Protein AF-A0A520ERU7-F1 (afdb_monomer_lite)

Structure (mmCIF, N/CA/C/O backbone):
data_AF-A0A520ERU7-F1
#
_entry.id   AF-A0A520ERU7-F1
#
loop_
_atom_site.group_PDB
_atom_site.id
_atom_site.type_symbol
_atom_site.label_atom_id
_atom_site.label_alt_id
_atom_site.label_comp_id
_atom_site.label_asym_id
_atom_site.label_entity_id
_atom_site.labe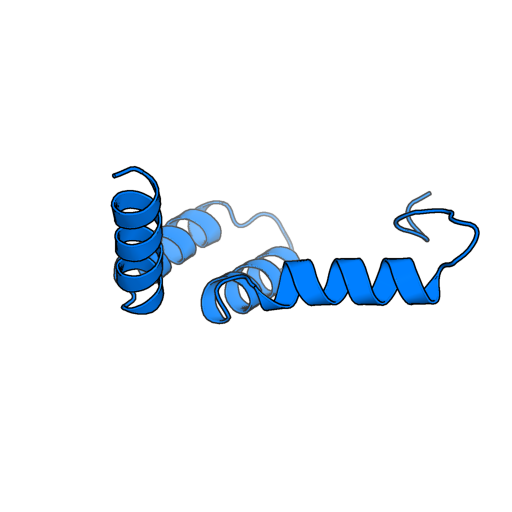l_seq_id
_atom_site.pdbx_PDB_ins_code
_atom_site.Cartn_x
_atom_site.Cartn_y
_atom_site.Cartn_z
_atom_site.occupancy
_atom_site.B_iso_or_equiv
_atom_site.auth_seq_id
_atom_site.auth_comp_id
_atom_site.auth_asym_id
_atom_site.auth_atom_id
_atom_site.pdbx_PDB_model_num
ATOM 1 N N . CYS A 1 1 ? 7.217 -20.439 -10.298 1.00 53.34 1 CYS A N 1
ATOM 2 C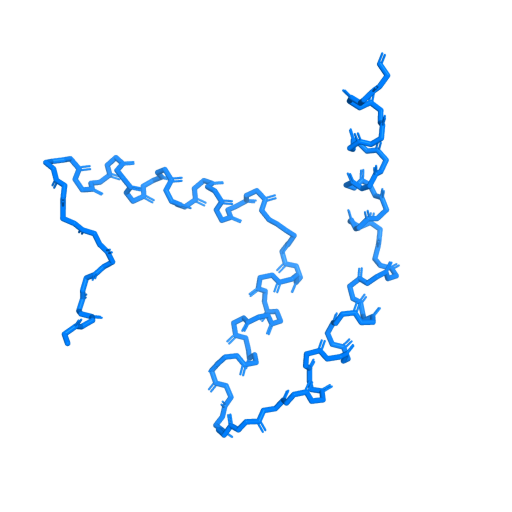 CA . CY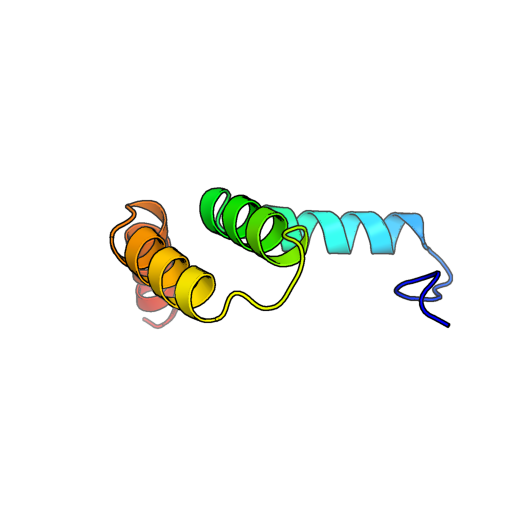S A 1 1 ? 8.128 -19.345 -10.699 1.00 53.34 1 CYS A CA 1
ATOM 3 C C . CYS A 1 1 ? 7.460 -18.028 -10.309 1.00 53.34 1 CYS A C 1
ATOM 5 O O . CYS A 1 1 ? 6.380 -17.754 -10.800 1.00 53.34 1 CYS A O 1
ATOM 7 N N . GLY A 1 2 ? 8.045 -17.287 -9.363 1.00 80.00 2 GLY A N 1
ATOM 8 C CA . GLY A 1 2 ? 7.514 -16.027 -8.809 1.00 80.00 2 GLY A CA 1
ATOM 9 C C . GLY A 1 2 ? 8.646 -15.053 -8.481 1.00 80.00 2 GLY A C 1
ATOM 10 O O . GLY A 1 2 ? 8.604 -14.353 -7.480 1.00 80.00 2 GLY A O 1
ATOM 11 N N . LEU A 1 3 ? 9.715 -15.105 -9.283 1.00 91.62 3 LEU A N 1
ATOM 12 C CA . LEU A 1 3 ? 10.924 -14.304 -9.081 1.00 91.62 3 LEU A CA 1
ATOM 13 C C . LEU A 1 3 ? 10.725 -12.850 -9.518 1.00 91.62 3 LEU A C 1
ATOM 15 O O . LEU A 1 3 ? 11.370 -11.956 -8.983 1.00 91.62 3 LEU A O 1
ATOM 19 N N . VAL A 1 4 ? 9.838 -12.625 -10.488 1.00 92.75 4 VAL A N 1
ATOM 20 C CA . VAL A 1 4 ? 9.503 -11.306 -11.023 1.00 92.75 4 VAL A CA 1
ATOM 21 C C . VAL A 1 4 ? 7.989 -11.142 -11.075 1.00 92.75 4 VAL A C 1
ATOM 23 O O . VAL A 1 4 ? 7.264 -12.112 -11.296 1.00 92.75 4 VAL A O 1
ATOM 26 N N . LEU A 1 5 ? 7.532 -9.912 -10.840 1.00 91.81 5 LEU A N 1
ATOM 27 C CA . LEU A 1 5 ? 6.119 -9.532 -10.896 1.00 91.81 5 LEU A CA 1
ATOM 28 C C . LEU A 1 5 ? 5.623 -9.360 -12.337 1.00 91.81 5 LEU A C 1
ATOM 30 O O . LEU A 1 5 ? 4.485 -9.720 -12.618 1.00 91.81 5 LEU A O 1
ATOM 34 N N . ASP A 1 6 ? 6.456 -8.803 -13.221 1.00 94.00 6 ASP A N 1
ATOM 35 C CA . ASP A 1 6 ? 6.103 -8.486 -14.610 1.00 94.00 6 ASP A CA 1
ATOM 36 C C . ASP A 1 6 ? 7.364 -8.398 -15.495 1.00 94.00 6 ASP A C 1
ATOM 38 O O . ASP A 1 6 ? 8.458 -8.143 -14.978 1.00 94.00 6 ASP A O 1
ATOM 42 N N . VAL A 1 7 ? 7.220 -8.604 -16.809 1.00 95.69 7 VAL A N 1
ATOM 43 C CA . VAL A 1 7 ? 8.293 -8.478 -17.813 1.00 95.69 7 VAL A CA 1
ATOM 44 C C . VAL A 1 7 ? 7.879 -7.433 -18.842 1.00 95.69 7 VAL A C 1
ATOM 46 O O . VAL A 1 7 ? 6.919 -7.626 -19.581 1.00 95.69 7 VAL A O 1
ATOM 49 N N . VAL A 1 8 ? 8.617 -6.327 -18.887 1.00 97.38 8 VAL A N 1
ATOM 50 C CA . VAL A 1 8 ? 8.296 -5.142 -19.693 1.00 97.38 8 VAL A CA 1
ATOM 51 C C . VAL A 1 8 ? 9.562 -4.546 -20.306 1.00 97.38 8 VAL A C 1
ATOM 53 O O . VAL A 1 8 ? 10.650 -4.713 -19.752 1.00 97.38 8 VAL A O 1
ATOM 56 N N . ASP A 1 9 ? 9.411 -3.804 -21.404 1.00 98.06 9 ASP A N 1
ATOM 57 C CA . ASP A 1 9 ? 10.533 -3.162 -22.107 1.00 98.06 9 ASP A CA 1
ATOM 58 C C . ASP A 1 9 ? 11.184 -2.036 -21.281 1.00 98.06 9 ASP A C 1
ATOM 60 O O . ASP A 1 9 ? 12.401 -1.858 -21.311 1.00 98.06 9 ASP A O 1
ATOM 64 N N . GLU A 1 10 ? 10.387 -1.305 -20.489 1.00 98.00 10 GLU A N 1
ATOM 65 C CA . GLU A 1 10 ? 10.841 -0.193 -19.638 1.00 98.00 10 GLU A CA 1
ATOM 66 C C . GLU A 1 10 ? 10.643 -0.491 -18.133 1.00 98.00 10 GLU A C 1
ATOM 68 O O . GLU A 1 10 ? 9.740 0.056 -17.484 1.00 98.00 10 GLU A O 1
ATOM 73 N N . PRO A 1 11 ? 11.481 -1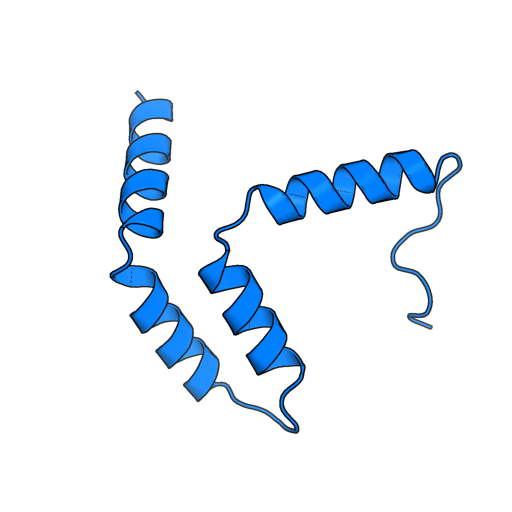.351 -17.523 1.00 96.88 11 PRO A N 1
ATOM 74 C CA . PRO A 1 11 ? 11.254 -1.861 -16.168 1.00 96.88 11 PRO A CA 1
ATOM 75 C C . PRO A 1 11 ? 11.304 -0.784 -15.079 1.00 96.88 11 PRO A C 1
ATOM 77 O O . PRO A 1 11 ? 10.559 -0.866 -14.102 1.00 96.88 11 PRO A O 1
ATOM 80 N N . LEU A 1 12 ? 12.134 0.253 -15.233 1.00 98.00 12 LEU A N 1
ATOM 81 C CA . LEU A 1 12 ? 12.228 1.331 -14.243 1.00 98.00 12 LEU A CA 1
ATOM 82 C C . LEU A 1 12 ? 10.963 2.202 -14.222 1.00 98.00 12 LEU A C 1
ATOM 84 O O . LEU A 1 12 ? 10.442 2.521 -13.153 1.00 98.00 12 LEU A O 1
ATOM 88 N N . THR A 1 13 ? 10.430 2.538 -15.398 1.00 98.12 13 THR A N 1
ATOM 89 C CA . THR A 1 13 ? 9.175 3.290 -15.538 1.00 98.12 13 THR A CA 1
ATOM 90 C C . THR A 1 13 ? 8.001 2.507 -14.947 1.00 98.12 13 THR A C 1
ATOM 92 O O . THR A 1 13 ? 7.173 3.065 -14.216 1.00 98.12 13 THR A O 1
ATOM 95 N N . ALA A 1 14 ? 7.956 1.193 -15.185 1.00 97.81 14 ALA A N 1
ATOM 96 C CA . ALA A 1 14 ? 6.959 0.314 -14.581 1.00 97.81 14 ALA A CA 1
ATOM 97 C C . ALA A 1 14 ? 7.103 0.230 -13.050 1.00 97.81 14 ALA A C 1
ATOM 99 O O . ALA A 1 14 ? 6.101 0.295 -12.331 1.00 97.81 14 ALA A O 1
ATOM 100 N N . ALA A 1 15 ? 8.335 0.160 -12.534 1.00 97.75 15 ALA A N 1
ATOM 101 C CA . ALA A 1 15 ? 8.605 0.145 -11.098 1.00 97.75 15 ALA A CA 1
ATOM 102 C C . ALA A 1 15 ? 8.142 1.438 -10.407 1.00 97.75 15 ALA A C 1
ATOM 104 O O . ALA A 1 15 ? 7.456 1.366 -9.385 1.00 97.75 15 ALA A O 1
ATOM 105 N N . HIS A 1 16 ? 8.431 2.614 -10.976 1.00 98.06 16 HIS A N 1
ATOM 106 C CA . HIS A 1 16 ? 7.925 3.887 -10.449 1.00 98.06 16 HIS A CA 1
ATOM 107 C C . HIS A 1 16 ? 6.396 3.957 -10.494 1.00 98.06 16 HIS A C 1
ATOM 109 O O . HIS A 1 16 ? 5.767 4.286 -9.492 1.00 98.06 16 HIS A O 1
ATOM 115 N N . SER A 1 17 ? 5.779 3.529 -11.598 1.00 97.56 17 SER A N 1
ATOM 116 C CA . SER A 1 17 ? 4.315 3.480 -11.719 1.00 97.56 17 SER A CA 1
ATOM 117 C C . SER A 1 17 ? 3.668 2.587 -10.650 1.00 97.56 17 SER A C 1
ATOM 119 O O . SER A 1 17 ? 2.589 2.886 -10.125 1.00 97.56 17 SER A O 1
ATOM 121 N N . LEU A 1 18 ? 4.314 1.472 -10.295 1.00 97.06 18 LEU A N 1
ATOM 122 C CA . LEU A 1 18 ? 3.893 0.617 -9.187 1.00 97.06 18 LEU A CA 1
ATOM 123 C C . LEU A 1 18 ? 4.089 1.308 -7.830 1.00 97.06 18 LEU A C 1
ATOM 125 O O . LEU A 1 18 ? 3.157 1.313 -7.021 1.00 97.06 18 LEU A O 1
ATOM 129 N N . ALA A 1 19 ? 5.253 1.910 -7.590 1.00 97.25 19 ALA A N 1
ATOM 130 C CA . ALA A 1 19 ? 5.542 2.636 -6.357 1.00 97.25 19 ALA A CA 1
ATOM 131 C C . ALA A 1 19 ? 4.530 3.768 -6.120 1.00 97.25 19 ALA A C 1
ATOM 133 O O . ALA A 1 19 ? 3.976 3.872 -5.027 1.00 97.25 19 ALA A O 1
ATOM 134 N N . ASP A 1 20 ? 4.183 4.525 -7.159 1.00 97.69 20 ASP A N 1
ATOM 135 C CA . ASP A 1 20 ? 3.193 5.599 -7.094 1.00 97.69 20 ASP A CA 1
ATOM 136 C C . ASP A 1 20 ? 1.795 5.075 -6.751 1.00 97.69 20 ASP A C 1
ATOM 138 O O . ASP A 1 20 ? 1.061 5.689 -5.972 1.00 97.69 20 ASP A O 1
ATOM 142 N N . ARG A 1 21 ? 1.401 3.915 -7.296 1.00 96.62 21 ARG A N 1
ATOM 143 C CA . ARG A 1 21 ? 0.130 3.262 -6.929 1.00 96.62 21 ARG A CA 1
ATOM 144 C C . ARG A 1 21 ? 0.100 2.864 -5.457 1.00 96.62 21 ARG A C 1
ATOM 146 O O . ARG A 1 21 ? -0.934 3.048 -4.808 1.00 96.62 21 ARG A O 1
ATOM 153 N N . ILE A 1 22 ? 1.212 2.340 -4.942 1.00 96.62 22 ILE A N 1
ATOM 154 C CA . ILE A 1 22 ? 1.358 1.953 -3.535 1.00 96.62 22 ILE A CA 1
ATOM 155 C C . ILE A 1 22 ? 1.338 3.199 -2.645 1.00 96.62 22 ILE A C 1
ATOM 157 O O . ILE A 1 22 ? 0.592 3.228 -1.672 1.00 96.62 22 ILE A O 1
ATOM 161 N N . ALA A 1 23 ? 2.075 4.253 -2.995 1.00 95.50 23 ALA A N 1
ATOM 162 C CA . ALA A 1 23 ? 2.179 5.481 -2.207 1.00 95.50 23 ALA A CA 1
ATOM 163 C C . ALA A 1 23 ? 0.837 6.219 -2.051 1.00 95.50 23 ALA A C 1
ATOM 165 O O . ALA A 1 23 ? 0.628 6.933 -1.072 1.00 95.50 23 ALA A O 1
ATOM 166 N N . ARG A 1 24 ? -0.111 6.010 -2.975 1.00 93.31 24 ARG A N 1
ATOM 167 C CA . ARG A 1 24 ? -1.485 6.527 -2.854 1.00 93.31 24 ARG A CA 1
ATOM 168 C C . ARG A 1 24 ? -2.334 5.804 -1.803 1.00 93.31 24 ARG A C 1
ATOM 170 O O . ARG A 1 24 ? -3.383 6.328 -1.419 1.00 93.31 24 ARG A O 1
ATOM 177 N N . GLN A 1 25 ? -1.938 4.621 -1.334 1.00 93.31 25 GLN A N 1
ATOM 178 C CA . GLN A 1 25 ? -2.689 3.856 -0.331 1.00 93.31 25 GLN A CA 1
ATOM 179 C C . GLN A 1 25 ? -2.519 4.428 1.083 1.00 93.31 25 GLN A C 1
ATOM 181 O O . GLN A 1 25 ? -1.639 5.247 1.340 1.00 93.31 25 GLN A O 1
ATOM 186 N N . ALA A 1 26 ? -3.395 4.026 2.006 1.00 93.69 26 ALA A N 1
ATOM 187 C CA . ALA A 1 26 ? -3.313 4.448 3.401 1.00 93.69 26 ALA A CA 1
ATOM 188 C C . ALA A 1 26 ? -2.032 3.879 4.046 1.00 93.69 26 ALA A C 1
ATOM 190 O O . ALA A 1 26 ? -1.860 2.655 4.050 1.00 93.69 26 ALA A O 1
ATOM 191 N N . PRO A 1 27 ? -1.137 4.709 4.622 1.00 94.06 27 PRO A N 1
ATOM 192 C CA . PRO A 1 27 ? 0.124 4.222 5.181 1.00 94.06 27 PRO A CA 1
ATOM 193 C C . PRO A 1 27 ? -0.055 3.161 6.272 1.00 94.06 27 PRO A C 1
ATOM 195 O O . PRO A 1 27 ? 0.726 2.213 6.337 1.00 94.06 27 PRO A O 1
ATOM 198 N N . LEU A 1 28 ? -1.083 3.297 7.119 1.00 94.88 28 LEU A N 1
ATOM 199 C CA . LEU A 1 28 ? -1.373 2.310 8.161 1.00 94.88 28 LEU A CA 1
ATOM 200 C C . LEU A 1 28 ? -1.836 0.979 7.559 1.00 94.88 28 LEU A C 1
ATOM 202 O O . LEU A 1 28 ? -1.336 -0.065 7.970 1.00 94.88 28 LEU A O 1
ATOM 206 N N . ALA A 1 29 ? -2.703 1.015 6.542 1.00 95.00 29 ALA A N 1
ATOM 207 C CA . ALA A 1 29 ? -3.159 -0.191 5.855 1.00 95.00 29 ALA A CA 1
ATOM 208 C C . ALA A 1 29 ? -1.979 -0.950 5.237 1.00 95.00 29 ALA A C 1
ATOM 210 O O . ALA A 1 29 ? -1.817 -2.138 5.487 1.00 95.00 29 ALA A O 1
ATOM 211 N N . LEU A 1 30 ? -1.079 -0.248 4.535 1.00 95.81 30 LEU A N 1
ATOM 212 C CA . LEU A 1 30 ? 0.123 -0.861 3.958 1.00 95.81 30 LEU A CA 1
ATOM 213 C C . LEU A 1 30 ? 1.014 -1.533 5.008 1.00 95.81 30 LEU A C 1
ATOM 215 O O . LEU A 1 30 ? 1.576 -2.593 4.740 1.00 95.81 30 LEU A O 1
ATOM 219 N N . LYS A 1 31 ? 1.184 -0.905 6.176 1.00 96.00 31 LYS A N 1
ATOM 220 C CA . LYS A 1 31 ? 1.998 -1.454 7.268 1.00 96.00 31 LYS A CA 1
ATOM 221 C C . LYS A 1 31 ? 1.354 -2.702 7.866 1.00 96.00 31 LYS A C 1
ATOM 223 O O . LYS A 1 31 ? 2.062 -3.680 8.086 1.00 96.00 31 LYS A O 1
ATOM 228 N N . LEU A 1 32 ? 0.044 -2.672 8.112 1.00 96.06 32 LEU A N 1
ATOM 229 C CA . LEU A 1 32 ? -0.691 -3.809 8.667 1.00 96.06 32 LEU A CA 1
ATOM 230 C C . LEU A 1 32 ? -0.687 -4.992 7.699 1.00 96.06 32 LEU A C 1
ATOM 232 O O . LEU A 1 32 ? -0.264 -6.072 8.091 1.00 96.06 32 LEU A O 1
ATOM 236 N N . THR A 1 33 ? -1.028 -4.771 6.426 1.00 94.94 33 THR A N 1
ATOM 237 C CA . THR A 1 33 ? -1.006 -5.824 5.401 1.00 94.94 33 THR A CA 1
ATOM 238 C C . THR A 1 33 ? 0.372 -6.468 5.284 1.00 94.94 33 THR A C 1
ATOM 240 O O . THR A 1 33 ? 0.472 -7.687 5.290 1.00 94.94 33 THR A O 1
ATOM 243 N N . LYS A 1 34 ? 1.452 -5.672 5.239 1.00 95.06 34 LYS A N 1
ATOM 244 C CA . LYS A 1 34 ? 2.816 -6.224 5.190 1.00 95.06 34 LYS A CA 1
ATOM 245 C C . LYS A 1 34 ? 3.150 -7.052 6.431 1.00 95.06 34 LYS A C 1
ATOM 247 O O . LYS A 1 34 ? 3.706 -8.129 6.292 1.00 95.06 34 LYS A O 1
ATOM 252 N N . ARG A 1 35 ? 2.792 -6.575 7.629 1.00 96.06 35 ARG A N 1
ATOM 253 C CA . ARG A 1 35 ? 3.054 -7.307 8.879 1.00 96.06 35 ARG A CA 1
ATOM 254 C C . ARG A 1 35 ? 2.273 -8.613 8.981 1.00 96.06 35 ARG A C 1
ATOM 256 O O . ARG A 1 35 ? 2.826 -9.582 9.478 1.00 96.06 35 ARG A O 1
ATOM 263 N N . ILE A 1 36 ? 1.013 -8.626 8.551 1.00 95.06 36 ILE A N 1
ATOM 264 C CA . ILE A 1 36 ? 0.172 -9.829 8.592 1.00 95.06 36 ILE A CA 1
ATOM 265 C C . ILE A 1 36 ? 0.668 -10.858 7.573 1.00 95.06 36 ILE A C 1
ATOM 267 O O . ILE A 1 36 ? 0.765 -12.031 7.910 1.00 95.06 36 ILE A O 1
ATOM 271 N N . LEU A 1 37 ? 1.039 -10.422 6.363 1.00 93.00 37 LEU A N 1
ATOM 272 C CA . LEU A 1 37 ? 1.577 -11.313 5.329 1.00 93.00 37 LEU A CA 1
ATOM 273 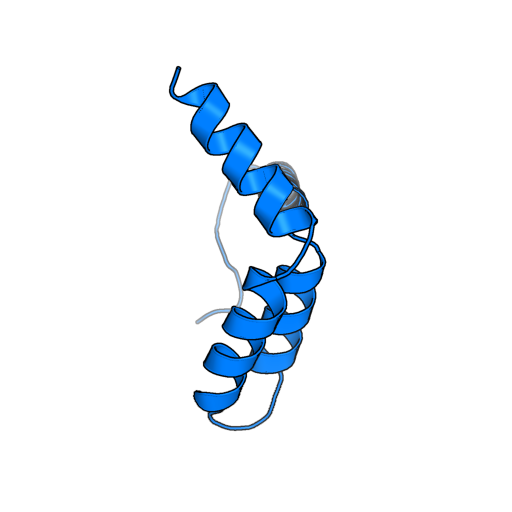C C . LEU A 1 37 ? 2.951 -11.902 5.688 1.00 93.00 37 LEU A C 1
ATOM 275 O O . LEU A 1 37 ? 3.211 -13.049 5.343 1.00 93.00 37 LEU A O 1
ATOM 279 N N . ASP A 1 38 ? 3.814 -11.142 6.369 1.00 94.94 38 ASP A N 1
ATOM 280 C CA . ASP A 1 38 ? 5.118 -11.634 6.846 1.00 94.94 38 ASP A CA 1
ATOM 281 C C . ASP A 1 38 ? 5.000 -12.559 8.071 1.00 94.94 38 ASP A C 1
ATOM 283 O O . ASP A 1 38 ? 5.972 -13.226 8.439 1.00 94.94 38 ASP A O 1
ATOM 287 N N . ALA A 1 39 ? 3.846 -12.587 8.745 1.00 94.00 39 ALA A N 1
ATOM 288 C CA . ALA A 1 39 ? 3.669 -13.391 9.944 1.00 94.00 39 ALA A CA 1
ATOM 289 C C . ALA A 1 39 ? 3.562 -14.893 9.597 1.00 94.00 39 ALA A C 1
ATOM 291 O O . ALA A 1 39 ? 2.919 -15.271 8.615 1.00 94.00 39 ALA A O 1
ATOM 292 N N . PRO A 1 40 ? 4.209 -15.778 10.379 1.00 94.00 40 PRO A N 1
ATOM 293 C CA . PRO A 1 40 ? 4.250 -17.200 10.073 1.00 94.00 40 PRO A CA 1
ATOM 294 C C . PRO A 1 40 ? 2.915 -17.893 10.367 1.00 94.00 40 PRO A C 1
ATOM 296 O O . PRO A 1 40 ? 2.466 -17.955 11.511 1.00 94.00 40 PRO A O 1
ATOM 299 N N . GLY A 1 41 ? 2.359 -18.542 9.347 1.00 92.00 41 GLY A N 1
ATOM 300 C CA . GLY A 1 41 ? 1.109 -19.291 9.446 1.00 92.00 41 GLY A CA 1
ATOM 301 C C . GLY A 1 41 ? -0.081 -18.505 8.903 1.00 92.00 41 GLY A C 1
ATOM 302 O O . GLY A 1 41 ? 0.073 -17.526 8.183 1.00 92.00 41 GLY A O 1
ATOM 303 N N . SER A 1 42 ? -1.289 -18.985 9.194 1.00 89.69 42 SER A N 1
ATOM 304 C CA . SER A 1 42 ? -2.524 -18.311 8.788 1.00 89.69 42 SER A CA 1
ATOM 305 C C . SER A 1 42 ? -3.069 -17.489 9.951 1.00 89.69 42 SER A C 1
ATOM 307 O O . SER A 1 42 ? -3.208 -18.003 11.065 1.00 89.69 42 SER A O 1
ATOM 309 N N . HIS A 1 43 ? -3.414 -16.228 9.686 1.00 91.50 43 HIS A N 1
ATOM 310 C CA . HIS A 1 43 ? -3.933 -15.300 10.693 1.00 91.50 43 HIS A CA 1
ATOM 311 C C . HIS A 1 43 ? -5.238 -14.602 10.254 1.00 91.50 43 HIS A C 1
ATOM 313 O O . HIS A 1 43 ? -5.272 -13.374 10.239 1.00 91.50 43 HIS A O 1
ATOM 319 N N . PRO A 1 44 ? -6.339 -15.324 9.942 1.00 90.50 44 PRO A N 1
ATOM 320 C CA . PRO A 1 44 ? -7.573 -14.685 9.460 1.00 90.50 44 PRO A CA 1
ATOM 321 C C . PRO A 1 44 ? -8.155 -13.675 10.459 1.00 90.50 44 PRO A C 1
ATOM 323 O O . PRO A 1 44 ? -8.631 -12.612 10.084 1.00 90.50 44 PRO A O 1
ATOM 326 N N . TRP A 1 45 ? -8.029 -13.963 11.757 1.00 93.94 45 TRP A N 1
ATOM 327 C CA . TRP A 1 45 ? -8.447 -13.059 12.830 1.00 93.94 45 TRP A CA 1
ATOM 328 C C . TRP A 1 45 ? -7.656 -11.740 12.845 1.00 93.94 45 TRP A C 1
ATOM 330 O O . TRP A 1 45 ? -8.155 -10.724 13.324 1.00 93.94 45 TRP A O 1
ATOM 340 N N . ALA A 1 46 ? -6.415 -11.738 12.349 1.00 93.88 46 ALA A N 1
ATOM 341 C CA . ALA A 1 46 ? -5.598 -10.533 12.294 1.00 93.88 46 ALA A CA 1
ATOM 342 C C . ALA A 1 46 ? -6.084 -9.589 11.189 1.00 93.88 46 ALA A C 1
ATOM 344 O O . ALA A 1 46 ? -6.010 -8.372 11.369 1.00 93.88 46 ALA A O 1
ATOM 345 N N . ASP A 1 47 ? -6.634 -10.132 10.098 1.00 92.12 47 ASP A N 1
ATOM 346 C CA . ASP A 1 47 ? -7.276 -9.339 9.049 1.00 92.12 47 ASP A CA 1
ATOM 347 C C . ASP A 1 47 ? -8.527 -8.631 9.586 1.00 92.12 4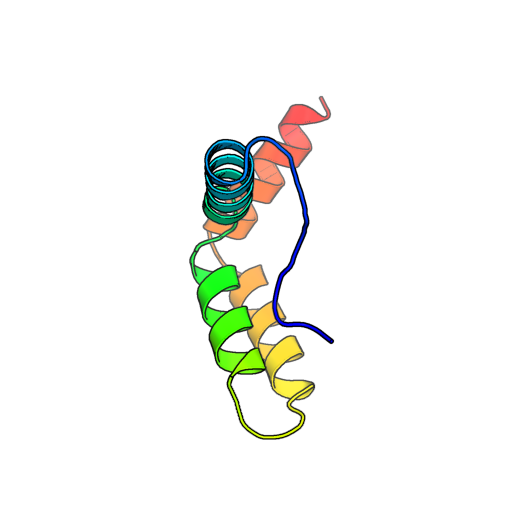7 ASP A C 1
ATOM 349 O O . ASP A 1 47 ? -8.676 -7.427 9.371 1.00 92.12 47 ASP A O 1
ATOM 353 N N . ASP A 1 48 ? -9.368 -9.327 10.361 1.00 94.19 48 ASP A N 1
ATOM 354 C CA . ASP A 1 48 ? -10.566 -8.739 10.984 1.00 94.19 48 ASP A CA 1
ATOM 355 C C . ASP A 1 48 ? -10.204 -7.583 11.932 1.00 94.19 48 ASP A C 1
ATOM 357 O O . ASP A 1 48 ? -10.790 -6.497 11.876 1.00 94.19 48 ASP A O 1
ATOM 361 N N . ILE A 1 49 ? -9.182 -7.775 12.774 1.00 94.69 49 ILE A N 1
ATOM 362 C CA . ILE A 1 49 ? -8.691 -6.725 13.677 1.00 94.69 49 ILE A CA 1
ATOM 363 C C . ILE A 1 49 ? -8.114 -5.553 12.880 1.00 94.69 49 ILE A C 1
ATOM 365 O O . ILE A 1 49 ? -8.395 -4.395 13.193 1.00 94.69 49 ILE A O 1
ATOM 369 N N . ALA A 1 50 ? -7.317 -5.821 11.843 1.00 95.00 50 ALA A N 1
ATOM 370 C CA . ALA A 1 50 ? -6.757 -4.768 11.006 1.00 95.00 50 ALA A CA 1
ATOM 371 C C . ALA A 1 50 ? -7.857 -3.958 10.311 1.00 95.00 50 ALA A C 1
ATOM 373 O O . ALA A 1 50 ? -7.767 -2.730 10.268 1.00 95.00 50 ALA A O 1
ATOM 374 N N . GLN A 1 51 ? -8.913 -4.609 9.818 1.00 92.81 51 GLN A N 1
ATOM 375 C CA . GLN A 1 51 ? -10.072 -3.923 9.253 1.00 92.81 51 GLN A CA 1
ATOM 376 C C . GLN A 1 51 ? -10.763 -3.028 10.284 1.00 92.81 51 GLN A C 1
ATOM 378 O O . GLN A 1 51 ? -11.021 -1.861 9.979 1.00 92.81 51 GLN A O 1
ATOM 383 N N . ALA A 1 52 ? -11.005 -3.529 11.499 1.00 94.50 52 ALA A N 1
ATOM 384 C CA . ALA A 1 52 ? -11.611 -2.748 12.577 1.00 94.50 52 ALA A CA 1
ATOM 385 C C . ALA A 1 52 ? -10.772 -1.506 12.919 1.00 94.50 52 ALA A C 1
ATOM 387 O O . ALA A 1 52 ? -11.285 -0.387 12.910 1.00 94.50 52 ALA A O 1
ATOM 388 N N . VAL A 1 53 ? -9.459 -1.681 13.106 1.00 93.88 53 VAL A N 1
ATOM 389 C CA . VAL A 1 53 ? -8.522 -0.579 13.382 1.00 93.88 53 VAL A CA 1
ATOM 390 C C . VAL A 1 53 ? -8.541 0.459 12.261 1.00 93.88 53 VAL A C 1
ATOM 392 O O . VAL A 1 53 ? -8.552 1.658 12.528 1.00 93.88 53 VAL A O 1
ATOM 395 N N . LEU A 1 54 ? -8.549 0.027 10.998 1.00 94.06 54 LEU A N 1
ATOM 396 C CA . LEU A 1 54 ? -8.548 0.937 9.851 1.00 94.06 54 LEU A CA 1
ATOM 397 C C . LEU A 1 54 ? -9.867 1.706 9.706 1.00 94.06 54 LEU A C 1
ATOM 399 O O . LEU A 1 54 ? -9.851 2.851 9.242 1.00 94.06 54 LEU A O 1
ATOM 403 N N . PHE A 1 55 ? -10.991 1.107 10.103 1.00 92.69 55 PHE A N 1
ATOM 404 C CA . PHE A 1 55 ? -12.323 1.685 9.932 1.00 92.69 55 PHE A CA 1
ATOM 405 C C . PHE A 1 55 ? -12.531 2.985 10.720 1.00 92.69 55 PHE A C 1
ATOM 407 O O . PHE A 1 55 ? -13.236 3.882 10.243 1.00 92.69 55 PHE A O 1
ATOM 414 N N . GLU A 1 56 ? -11.896 3.095 11.885 1.00 88.50 56 GLU A N 1
ATOM 415 C CA . GLU A 1 56 ? -12.022 4.235 12.802 1.00 88.50 56 GLU A CA 1
ATOM 416 C C . GLU A 1 56 ? -11.012 5.362 12.526 1.00 88.50 56 GLU A C 1
ATOM 418 O O . GLU A 1 56 ? -11.060 6.414 13.157 1.00 88.50 56 GLU A O 1
ATOM 423 N N . THR A 1 57 ? -10.107 5.189 11.557 1.00 92.06 57 THR A N 1
ATOM 424 C CA . THR A 1 57 ? -9.057 6.182 11.281 1.00 92.06 57 THR A CA 1
ATOM 425 C C . THR A 1 57 ? -9.572 7.439 10.576 1.00 92.06 57 THR A C 1
ATOM 427 O O . THR A 1 57 ? -10.414 7.380 9.676 1.00 92.06 57 THR A O 1
ATOM 430 N N . GLU A 1 58 ? -8.964 8.587 10.890 1.00 91.12 58 GLU A N 1
ATOM 431 C CA . GLU A 1 58 ? -9.186 9.843 10.159 1.00 91.12 58 GLU A CA 1
ATOM 432 C C . GLU A 1 58 ? -8.869 9.709 8.661 1.00 91.12 58 GLU A C 1
ATOM 434 O O . GLU A 1 58 ? -9.577 10.263 7.821 1.00 91.12 58 GLU A O 1
ATOM 439 N N . ASP A 1 59 ? -7.839 8.929 8.302 1.00 90.00 59 ASP A N 1
ATOM 440 C CA . ASP A 1 59 ? -7.472 8.703 6.900 1.00 90.00 59 ASP A CA 1
ATOM 441 C C . ASP A 1 59 ? -8.591 7.992 6.129 1.00 90.00 59 ASP A C 1
ATOM 443 O O . ASP A 1 59 ? -8.908 8.377 5.000 1.00 90.00 59 ASP A O 1
ATOM 447 N N . LYS A 1 60 ? -9.248 7.004 6.754 1.00 91.31 60 LYS A N 1
ATOM 448 C CA . LYS A 1 60 ? -10.428 6.347 6.184 1.00 91.31 60 LYS A CA 1
ATOM 449 C C . LYS A 1 60 ? -11.565 7.344 5.995 1.00 91.31 60 LYS A C 1
ATOM 451 O O . LYS A 1 60 ? -12.153 7.363 4.914 1.00 91.31 60 LYS A O 1
ATOM 456 N N . GLN A 1 61 ? -11.863 8.173 6.999 1.00 92.31 61 GLN A N 1
ATOM 457 C CA . GLN A 1 61 ? -12.934 9.173 6.895 1.00 92.31 61 GLN A CA 1
ATOM 458 C C . GLN A 1 61 ? -12.659 10.157 5.754 1.00 92.31 61 GLN A C 1
ATOM 460 O O . GLN A 1 61 ? -13.484 10.310 4.859 1.00 92.31 61 GLN A O 1
ATOM 465 N N . ARG A 1 62 ? -11.453 10.728 5.705 1.00 92.31 62 ARG A N 1
ATOM 466 C CA . ARG A 1 62 ? -11.020 11.654 4.652 1.00 92.31 62 ARG A CA 1
ATOM 467 C C . ARG A 1 62 ? -11.128 11.045 3.253 1.00 92.31 62 ARG A C 1
ATOM 469 O O . ARG A 1 62 ? -11.639 11.688 2.338 1.00 92.31 62 ARG A O 1
ATOM 476 N N . ARG A 1 63 ? -10.660 9.805 3.072 1.00 90.50 63 ARG A N 1
ATOM 477 C CA . ARG A 1 63 ? -10.736 9.090 1.784 1.00 90.50 63 ARG A CA 1
ATOM 478 C C . ARG A 1 63 ? -12.179 8.796 1.377 1.00 90.50 63 ARG A C 1
ATOM 480 O O . ARG A 1 63 ? -12.502 8.934 0.200 1.00 90.50 63 ARG A O 1
ATOM 487 N N . MET A 1 64 ? -13.032 8.418 2.330 1.00 92.88 64 MET A N 1
ATOM 488 C CA . MET A 1 64 ? -14.455 8.179 2.082 1.00 92.88 64 MET A CA 1
ATOM 489 C C . MET A 1 64 ? -15.165 9.469 1.663 1.00 92.88 64 MET A C 1
ATOM 491 O O . MET A 1 64 ? -15.868 9.469 0.658 1.00 92.88 64 MET A O 1
ATOM 495 N N . THR A 1 65 ? -14.918 10.579 2.363 1.00 93.31 65 THR A N 1
ATOM 496 C CA . THR A 1 65 ? -15.455 11.898 1.998 1.00 93.31 65 THR A CA 1
ATOM 497 C C . THR A 1 65 ? -15.031 12.292 0.588 1.00 93.31 65 THR A C 1
ATOM 499 O O . THR A 1 65 ? -15.889 12.536 -0.254 1.00 93.31 65 THR A O 1
ATOM 502 N N . ALA A 1 66 ? -13.731 12.235 0.277 1.00 91.31 66 ALA A N 1
ATOM 503 C CA . ALA A 1 66 ? -13.227 12.571 -1.056 1.00 91.31 66 ALA A CA 1
ATOM 504 C C . ALA A 1 66 ? -13.826 11.686 -2.168 1.00 91.31 66 ALA A C 1
ATOM 506 O O . ALA A 1 66 ? -14.040 12.146 -3.290 1.00 91.31 66 ALA A O 1
ATOM 507 N N . PHE A 1 67 ? -14.098 10.410 -1.879 1.00 90.56 67 PHE A N 1
ATOM 508 C CA . PHE A 1 67 ? -14.760 9.501 -2.816 1.00 90.56 67 PHE A CA 1
ATOM 509 C C . PHE A 1 67 ? -16.228 9.873 -3.055 1.00 90.56 67 PHE A C 1
ATOM 511 O O . PHE A 1 67 ? -16.680 9.857 -4.199 1.00 90.56 67 PHE A O 1
ATOM 518 N N . LEU A 1 68 ? -16.965 10.208 -1.993 1.00 93.69 68 LEU A N 1
ATOM 519 C CA . LEU A 1 68 ? -18.365 10.627 -2.082 1.00 93.69 68 LEU A CA 1
ATOM 520 C C . LEU A 1 68 ? -18.507 11.983 -2.785 1.00 93.69 68 LEU A C 1
ATOM 522 O O . LEU A 1 68 ? -19.406 12.149 -3.603 1.00 93.69 68 LEU A O 1
ATOM 526 N N . GLU A 1 69 ? -17.602 12.925 -2.518 1.00 93.62 69 GLU A N 1
ATOM 527 C CA . GLU A 1 69 ? -17.581 14.245 -3.159 1.00 93.62 69 GLU A CA 1
ATOM 528 C C . GLU A 1 69 ? -17.229 14.169 -4.645 1.00 93.62 69 GLU A C 1
ATOM 530 O O . GLU A 1 69 ? -17.833 14.876 -5.438 1.00 93.62 69 GLU A O 1
ATOM 535 N N . LYS A 1 70 ? -16.334 13.258 -5.053 1.00 84.00 70 LYS A N 1
ATOM 536 C CA . LYS A 1 70 ? -16.049 12.995 -6.477 1.00 84.00 70 LYS A CA 1
ATOM 537 C C . LYS A 1 70 ? -17.218 12.387 -7.258 1.00 84.00 70 LYS A C 1
ATOM 539 O O . LYS A 1 70 ? -17.144 12.324 -8.481 1.00 84.00 70 LYS A O 1
ATOM 544 N N . LYS A 1 71 ? -18.231 11.854 -6.569 1.00 62.19 71 LYS A N 1
ATOM 545 C CA . LYS A 1 71 ? -19.441 11.283 -7.179 1.00 62.19 71 LYS A CA 1
ATOM 546 C C . LYS A 1 71 ? -20.595 12.289 -7.302 1.00 62.19 71 LYS A C 1
ATOM 548 O O . LYS A 1 71 ? -21.615 11.919 -7.880 1.00 62.19 71 LYS A O 1
ATOM 553 N N . LYS A 1 72 ? -20.457 13.500 -6.751 1.00 52.12 72 LYS A N 1
ATOM 554 C CA . LYS A 1 72 ? -21.341 14.640 -7.038 1.00 52.12 72 LYS A CA 1
ATOM 555 C C . LYS A 1 72 ? -20.858 15.376 -8.279 1.00 52.12 72 LYS A C 1
ATOM 557 O O . LYS A 1 72 ? -21.743 15.887 -8.994 1.00 52.12 72 LYS A O 1
#

Radius of gyration: 16.07 Å; chains: 1; bounding box: 34×34×36 Å

Sequence (72 aa):
CGLVLDVVDEPLTAAHSLADRIARQAPLALKLTKRILDAPGSHPWADDIAQAVLFETEDKQRRMTAFLEKKK

Secondary structure (DSSP, 8-state):
--S-S---S-HHHHHHHHHHHHHTS-HHHHHHHHHHHHSSS--HHHHHHHHHHHHT-HHHHHHHHHHHHTT-

Foldseek 3Di:
DPPDPDDDPDVVVVVVVVVVVVVPDDPLLVVQVVVQVPDPDHDPVSVVVSVVVVCPDPVNVVVVVVVVVVVD

pLDDT: mean 92.28, std 8.24, range [52.12, 98.12]